Protein AF-A0A7V4CWT8-F1 (afdb_monomer_lite)

Radius of gyration: 18.73 Å; chains: 1; bounding box: 44×28×30 Å

Sequence (66 aa):
MSLCASCGLQLTGDAALCPHHHCVYGDDWAVANRIMCDFFHRKKVPPRLVPAERDDDFWAHTSEAA

Secondary structure (DSSP, 8-state):
-PBPTTT-PBPSSS-SS-HHHH---HHHHHHHHHHHHHHHTT---PPPPPGGG--HHHHTT-----

Foldseek 3Di:
DEAQPPPRHDDDDDDNHDPVRVPPVVVCPVVVVVVVCCCPVVVDDPPDDDPVPDPCVVVVPPPPDD

pLDDT: mean 80.57, std 12.23, range [41.25, 94.62]

Structure (mmCIF, N/CA/C/O backbone):
data_AF-A0A7V4CWT8-F1
#
_entry.id   AF-A0A7V4CWT8-F1
#
loop_
_atom_site.group_PDB
_atom_site.id
_atom_site.type_symbol
_atom_site.label_atom_id
_atom_site.label_alt_id
_atom_site.label_comp_id
_atom_site.label_asym_id
_atom_site.label_entity_id
_atom_site.label_seq_id
_atom_site.pdbx_PDB_ins_code
_atom_site.Cartn_x
_atom_site.Cartn_y
_atom_site.Cartn_z
_atom_site.occupancy
_atom_site.B_iso_or_equiv
_atom_site.auth_seq_id
_atom_site.auth_comp_id
_atom_site.auth_asym_id
_atom_site.auth_atom_id
_atom_site.pdbx_PDB_model_num
ATOM 1 N N . MET A 1 1 ? -29.397 8.117 14.383 1.00 66.81 1 MET A N 1
ATOM 2 C CA . MET A 1 1 ? -28.690 8.813 13.289 1.00 66.81 1 MET A CA 1
ATOM 3 C C . MET A 1 1 ? -27.229 8.927 13.688 1.00 66.81 1 MET A C 1
ATOM 5 O O . MET A 1 1 ? -26.915 9.749 14.537 1.00 66.81 1 MET A O 1
ATOM 9 N N . SER A 1 2 ? -26.364 8.054 13.165 1.00 88.44 2 SER A N 1
ATOM 10 C CA . SER A 1 2 ? -24.914 8.082 13.412 1.00 88.44 2 SER A CA 1
ATOM 11 C C . SER A 1 2 ? -24.178 8.798 12.276 1.00 88.44 2 SER A C 1
ATOM 13 O O . SER A 1 2 ? -24.688 8.901 11.160 1.00 88.44 2 SER A O 1
ATOM 15 N N . LEU A 1 3 ? -22.983 9.313 12.562 1.00 93.69 3 LEU A N 1
ATOM 16 C CA . LEU A 1 3 ? -22.066 9.830 11.547 1.00 93.69 3 LEU A CA 1
ATOM 17 C C . LEU A 1 3 ? -21.010 8.767 11.237 1.00 93.69 3 LEU A C 1
ATOM 19 O O . LEU A 1 3 ? -20.593 8.028 12.128 1.00 93.69 3 LEU A O 1
ATOM 23 N N . CYS A 1 4 ? -20.550 8.714 9.988 1.00 92.81 4 CYS A N 1
ATOM 24 C CA . CYS A 1 4 ? -19.393 7.912 9.609 1.00 92.81 4 CYS A CA 1
ATOM 25 C C . CYS A 1 4 ? -18.165 8.372 10.403 1.00 92.81 4 CYS A C 1
ATOM 27 O O . CYS A 1 4 ? -17.768 9.531 10.297 1.00 92.81 4 CYS A O 1
ATOM 29 N N . ALA A 1 5 ? -17.520 7.459 11.126 1.00 86.75 5 ALA A N 1
ATOM 30 C CA . ALA A 1 5 ? -16.336 7.760 11.927 1.00 86.75 5 ALA A CA 1
ATOM 31 C C . ALA A 1 5 ? -15.140 8.256 11.089 1.00 86.75 5 ALA A C 1
ATOM 33 O O . ALA A 1 5 ? -14.251 8.906 11.625 1.00 86.75 5 ALA A O 1
ATOM 34 N N . SER A 1 6 ? -15.116 7.960 9.784 1.00 83.62 6 SER A N 1
ATOM 35 C CA . SER A 1 6 ? -14.001 8.310 8.896 1.00 83.62 6 SER A CA 1
ATOM 36 C C . SER A 1 6 ? -14.205 9.633 8.145 1.00 83.62 6 SER A C 1
ATOM 38 O O . SER A 1 6 ? -13.261 10.400 8.000 1.00 83.62 6 SER A O 1
ATOM 40 N N . CYS A 1 7 ? -15.430 9.940 7.698 1.00 92.81 7 CYS A N 1
ATOM 41 C CA . CYS A 1 7 ? -15.695 11.127 6.867 1.00 92.81 7 CYS A CA 1
ATOM 42 C C . CYS A 1 7 ? -16.863 12.012 7.326 1.00 92.81 7 CYS A C 1
ATOM 44 O O . CYS A 1 7 ? -17.184 12.988 6.656 1.00 92.81 7 CYS A O 1
ATOM 46 N N . GLY A 1 8 ? -17.541 11.673 8.425 1.00 90.75 8 GLY A N 1
ATOM 47 C CA . GLY A 1 8 ? -18.639 12.477 8.969 1.00 90.75 8 GLY A CA 1
ATOM 48 C C . GLY A 1 8 ? -19.955 12.425 8.184 1.00 90.75 8 GLY A C 1
ATOM 49 O O . GLY A 1 8 ? -20.889 13.139 8.533 1.00 90.75 8 GLY A O 1
ATOM 50 N N . LEU A 1 9 ? -20.074 11.587 7.146 1.00 93.50 9 LEU A N 1
ATOM 51 C CA . LEU A 1 9 ? -21.327 11.422 6.402 1.00 93.50 9 LEU A CA 1
ATOM 52 C C . LEU A 1 9 ? -22.447 10.889 7.311 1.00 93.50 9 LEU A C 1
ATOM 54 O O . LEU A 1 9 ? -22.235 9.922 8.044 1.00 93.50 9 LEU A O 1
ATOM 58 N N . GLN A 1 10 ? -23.644 11.476 7.222 1.00 94.62 10 GLN A N 1
ATOM 59 C CA . GLN A 1 10 ? -24.828 11.011 7.946 1.00 94.62 10 GLN A CA 1
ATOM 60 C C . GLN A 1 10 ? -25.249 9.617 7.468 1.00 94.62 10 GLN A C 1
ATOM 62 O O . GLN A 1 10 ? -25.496 9.406 6.282 1.00 94.62 10 GLN A O 1
ATOM 67 N N . LEU A 1 11 ? -25.357 8.671 8.400 1.00 92.06 11 LEU A N 1
ATOM 68 C CA . LEU A 1 11 ? -25.719 7.286 8.119 1.00 92.06 11 LEU A CA 1
ATOM 69 C C . LEU A 1 11 ? -27.181 6.998 8.461 1.00 92.06 11 LEU A C 1
ATOM 71 O O . LEU A 1 11 ? -27.741 7.526 9.429 1.00 92.06 11 LEU A O 1
ATOM 75 N N . THR A 1 12 ? -27.778 6.111 7.667 1.00 88.31 12 THR A N 1
ATOM 76 C CA . THR A 1 12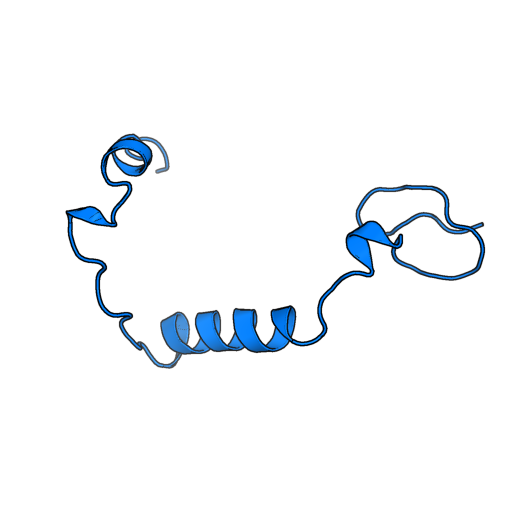 ? -29.049 5.452 7.971 1.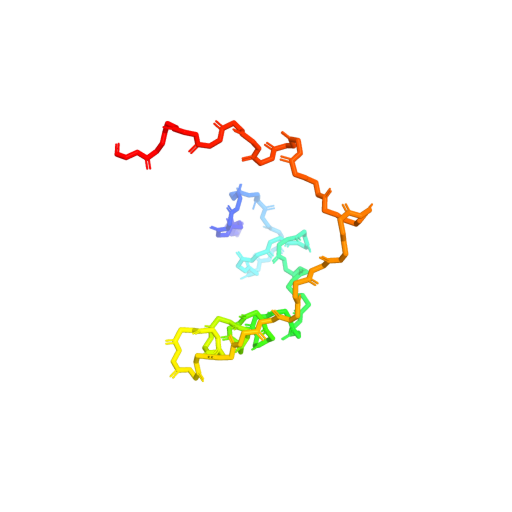00 88.31 12 THR A CA 1
ATOM 77 C C . THR A 1 12 ? -28.772 4.203 8.804 1.00 88.31 12 THR A C 1
ATOM 79 O O . THR A 1 12 ? -28.118 3.279 8.323 1.00 88.31 12 THR A O 1
ATOM 82 N N . GLY A 1 13 ? -29.269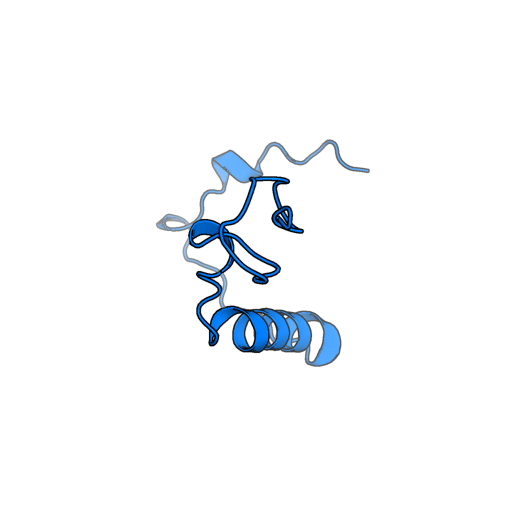 4.173 10.041 1.00 83.88 13 GLY A N 1
ATOM 83 C CA . GLY A 1 13 ? -29.034 3.079 10.988 1.00 83.88 13 GLY A CA 1
ATOM 84 C C . GLY A 1 13 ? -27.835 3.319 11.908 1.00 83.88 13 GLY A C 1
ATOM 85 O O . GLY A 1 13 ? -27.494 4.466 12.212 1.00 83.88 13 GLY A O 1
ATOM 86 N N . ASP A 1 14 ? -27.243 2.218 12.364 1.00 84.25 14 ASP A N 1
ATOM 87 C CA . ASP A 1 14 ? -26.348 2.173 13.529 1.00 84.25 14 ASP A CA 1
ATOM 88 C C . ASP A 1 14 ? -24.897 1.862 13.126 1.00 84.25 14 ASP A C 1
ATOM 90 O O . ASP A 1 14 ? -24.019 1.710 13.974 1.00 84.25 14 ASP A O 1
ATOM 94 N N . ALA A 1 15 ? -24.635 1.750 11.821 1.00 84.06 15 ALA A N 1
ATOM 95 C CA . ALA A 1 15 ? -23.302 1.503 11.293 1.00 84.06 15 ALA A CA 1
ATOM 96 C C . ALA A 1 15 ? -22.329 2.624 11.700 1.00 84.06 15 ALA A C 1
ATOM 98 O O . ALA A 1 15 ? -22.713 3.791 11.817 1.00 84.06 15 ALA A O 1
ATOM 99 N N . ALA A 1 16 ? -21.056 2.265 11.886 1.00 86.31 16 ALA A N 1
ATOM 100 C CA . ALA A 1 16 ? -19.985 3.211 12.206 1.00 86.31 16 ALA A CA 1
ATOM 101 C C . ALA A 1 16 ? -19.296 3.795 10.957 1.00 86.31 16 ALA A C 1
ATOM 103 O O . ALA A 1 16 ? -18.662 4.845 11.040 1.00 86.31 16 ALA A O 1
ATOM 104 N N . LEU A 1 17 ? -19.411 3.137 9.796 1.00 87.38 17 LEU A N 1
ATOM 105 C CA . LEU A 1 17 ? -18.764 3.529 8.538 1.00 87.38 17 LEU A CA 1
ATOM 106 C C . LEU A 1 17 ? -19.781 3.557 7.388 1.00 87.38 17 LEU A C 1
ATOM 108 O O . LEU A 1 17 ? -20.667 2.707 7.317 1.00 87.38 17 LEU A O 1
ATOM 112 N N . CYS A 1 18 ? -19.658 4.534 6.481 1.00 90.56 18 CYS A N 1
ATOM 113 C CA . CYS A 1 18 ? -20.496 4.615 5.278 1.00 90.56 18 CYS A CA 1
ATOM 114 C C . CYS A 1 18 ? -20.101 3.548 4.247 1.00 90.56 18 CYS A C 1
ATOM 116 O O . CYS A 1 18 ? -18.948 3.145 4.262 1.00 90.56 18 CYS A O 1
ATOM 118 N N . PRO A 1 19 ? -20.961 3.155 3.286 1.00 83.88 19 PRO A N 1
ATOM 119 C CA . PRO A 1 19 ? -20.636 2.137 2.275 1.00 83.88 19 PRO A CA 1
ATOM 120 C C . PRO A 1 19 ? -19.300 2.340 1.541 1.00 83.88 19 PRO A C 1
ATOM 122 O O . PRO A 1 19 ? -18.622 1.369 1.227 1.00 83.88 19 PRO A O 1
ATOM 125 N N . HIS A 1 20 ? -18.885 3.593 1.326 1.00 81.69 20 HIS A N 1
ATOM 126 C CA . HIS A 1 20 ? -17.589 3.921 0.727 1.00 81.69 20 HIS A CA 1
ATOM 127 C C . HIS A 1 20 ? -16.394 3.516 1.610 1.00 81.69 20 HIS A C 1
ATOM 129 O O . HIS A 1 20 ? -15.433 2.954 1.103 1.00 81.69 20 HIS A O 1
ATOM 135 N N . HIS A 1 21 ? -16.479 3.745 2.924 1.00 80.31 21 HIS A N 1
ATOM 136 C CA . HIS A 1 21 ? -15.434 3.400 3.902 1.00 80.31 21 HIS A CA 1
ATOM 137 C C . HIS A 1 21 ? -15.674 2.056 4.605 1.00 80.31 21 HIS A C 1
ATOM 139 O O . HIS A 1 21 ? -14.796 1.546 5.284 1.00 80.31 21 HIS A O 1
ATOM 145 N N . HIS A 1 22 ? -16.873 1.492 4.474 1.00 76.19 22 HIS A N 1
ATOM 146 C CA . HIS A 1 22 ? -17.243 0.148 4.903 1.00 76.19 22 HIS A CA 1
ATOM 147 C C . HIS A 1 22 ? -16.742 -0.892 3.897 1.00 76.19 22 HIS A C 1
ATOM 149 O O . HIS A 1 22 ? -16.608 -2.062 4.240 1.00 76.19 22 HIS A O 1
ATOM 155 N N . CYS A 1 23 ? -16.421 -0.472 2.669 1.00 64.31 23 CYS A N 1
ATOM 156 C CA . CYS A 1 23 ? -15.643 -1.255 1.716 1.00 64.31 23 CYS A CA 1
ATOM 157 C C . CYS A 1 23 ? -14.165 -1.306 2.147 1.00 64.31 23 CYS A C 1
ATOM 159 O O . CYS A 1 23 ? -13.264 -0.919 1.411 1.00 64.31 23 CYS A O 1
ATOM 161 N N . VAL A 1 24 ? -13.930 -1.746 3.380 1.00 59.00 24 VAL A N 1
ATOM 162 C CA . VAL A 1 24 ? -12.668 -2.356 3.768 1.00 59.00 24 VAL A CA 1
ATOM 163 C C . VAL A 1 24 ? -12.794 -3.765 3.217 1.00 59.00 24 VAL A C 1
ATOM 165 O O . VAL A 1 24 ? -13.604 -4.556 3.713 1.00 59.00 24 VAL A O 1
ATOM 168 N N . TYR A 1 25 ? -12.095 -4.069 2.126 1.00 58.09 25 TYR A N 1
ATOM 169 C CA . TYR A 1 25 ? -11.954 -5.466 1.737 1.00 58.09 25 TYR A CA 1
ATOM 170 C C . TYR A 1 25 ? -11.303 -6.122 2.952 1.00 58.09 25 TYR A C 1
ATOM 172 O O . TYR A 1 25 ? -10.202 -5.738 3.309 1.00 58.09 25 TYR A O 1
ATOM 180 N N . GLY A 1 26 ? -11.976 -7.043 3.648 1.00 55.91 26 GLY A N 1
ATOM 181 C CA . GLY A 1 26 ? -11.460 -7.615 4.906 1.00 55.91 26 GLY A CA 1
ATOM 182 C C . GLY A 1 26 ? -10.059 -8.238 4.787 1.00 55.91 26 GLY A C 1
ATOM 183 O O . GLY A 1 26 ? -9.395 -8.477 5.795 1.00 55.91 26 GLY A O 1
ATOM 184 N N . ASP A 1 27 ? -9.594 -8.436 3.555 1.00 56.53 27 ASP A N 1
ATOM 185 C CA . ASP A 1 27 ? -8.259 -8.890 3.196 1.00 56.53 27 ASP A CA 1
ATOM 186 C C . ASP A 1 27 ? -7.191 -7.772 3.188 1.00 56.53 27 ASP A C 1
ATOM 188 O O . ASP A 1 27 ? -6.005 -8.084 3.185 1.00 56.53 27 ASP A O 1
ATOM 192 N N . ASP A 1 28 ? -7.542 -6.482 3.227 1.00 69.62 28 ASP A N 1
ATOM 193 C CA . ASP A 1 28 ? -6.591 -5.369 3.091 1.00 69.62 28 ASP A CA 1
ATOM 194 C C . ASP A 1 28 ? -5.802 -5.079 4.379 1.00 69.62 28 ASP A C 1
ATOM 196 O O . ASP A 1 28 ? -4.589 -4.882 4.321 1.00 69.62 28 ASP A O 1
ATOM 200 N N . TRP A 1 29 ? -6.433 -5.142 5.553 1.00 72.38 29 TRP A N 1
ATOM 201 C CA . TRP A 1 29 ? -5.798 -4.760 6.812 1.00 72.38 29 TRP A CA 1
ATOM 202 C C . TRP A 1 29 ? -4.749 -5.780 7.238 1.00 72.38 29 TRP A C 1
ATOM 204 O O . TRP A 1 29 ? -3.616 -5.431 7.581 1.00 72.38 29 TRP A O 1
ATOM 214 N N . ALA A 1 30 ? -5.108 -7.065 7.194 1.00 79.62 30 ALA A N 1
ATOM 215 C CA . ALA A 1 30 ? -4.202 -8.139 7.579 1.00 79.62 30 ALA A CA 1
ATOM 216 C C . ALA A 1 30 ? -3.029 -8.253 6.594 1.00 79.62 30 ALA A C 1
ATOM 218 O O . ALA A 1 30 ? -1.893 -8.478 7.019 1.00 79.62 30 ALA A O 1
ATOM 219 N N . VAL A 1 31 ? -3.284 -8.057 5.295 1.00 80.75 31 VAL A N 1
ATOM 220 C CA . VAL A 1 31 ? -2.249 -8.082 4.254 1.00 80.75 31 VAL A CA 1
ATOM 221 C C . VAL A 1 31 ? -1.339 -6.860 4.358 1.00 80.75 31 VAL A C 1
ATOM 223 O O . VAL A 1 31 ? -0.121 -7.033 4.411 1.00 80.75 31 VAL A O 1
ATOM 226 N N . ALA A 1 32 ? -1.887 -5.649 4.485 1.00 80.38 32 ALA A N 1
ATOM 227 C CA . ALA A 1 32 ? -1.099 -4.429 4.651 1.00 80.38 32 ALA A CA 1
ATOM 228 C C . ALA A 1 32 ? -0.222 -4.495 5.908 1.00 80.38 32 ALA A C 1
ATOM 230 O O . ALA A 1 32 ? 0.982 -4.239 5.849 1.00 80.38 32 ALA A O 1
ATOM 231 N N . ASN A 1 33 ? -0.775 -4.945 7.036 1.00 82.38 33 ASN A N 1
ATOM 232 C CA . ASN A 1 33 ? 0.006 -5.100 8.261 1.00 82.38 33 ASN A CA 1
ATOM 233 C C . ASN A 1 33 ? 1.059 -6.196 8.147 1.00 82.38 33 ASN A C 1
ATOM 235 O O . ASN A 1 33 ? 2.163 -6.037 8.666 1.00 82.38 33 ASN A O 1
ATOM 239 N N . ARG A 1 34 ? 0.768 -7.299 7.447 1.00 85.75 34 ARG A N 1
ATOM 240 C CA . ARG A 1 34 ? 1.773 -8.336 7.197 1.00 85.75 34 ARG A CA 1
ATOM 241 C C . ARG A 1 34 ? 2.942 -7.786 6.384 1.00 85.75 34 ARG A C 1
ATOM 243 O O . ARG A 1 34 ? 4.079 -8.074 6.752 1.00 85.75 34 ARG A O 1
ATOM 250 N N . ILE A 1 35 ? 2.675 -6.995 5.344 1.00 84.56 35 ILE A N 1
ATOM 251 C CA . ILE A 1 35 ? 3.701 -6.328 4.528 1.00 84.56 35 ILE A CA 1
ATOM 252 C C . ILE A 1 35 ? 4.565 -5.415 5.411 1.00 84.56 35 ILE A C 1
ATOM 254 O O . ILE A 1 35 ? 5.791 -5.521 5.397 1.00 84.56 35 ILE A O 1
ATOM 258 N N . MET A 1 36 ? 3.938 -4.596 6.259 1.00 85.75 36 MET A N 1
ATOM 259 C CA . MET A 1 36 ? 4.655 -3.720 7.191 1.00 85.75 36 MET A CA 1
ATOM 260 C C . MET A 1 36 ? 5.513 -4.514 8.186 1.00 85.75 36 MET A C 1
ATOM 262 O O . MET A 1 36 ? 6.694 -4.219 8.360 1.00 85.75 36 MET A O 1
ATOM 266 N N . CYS A 1 37 ? 4.974 -5.569 8.804 1.00 91.81 37 CYS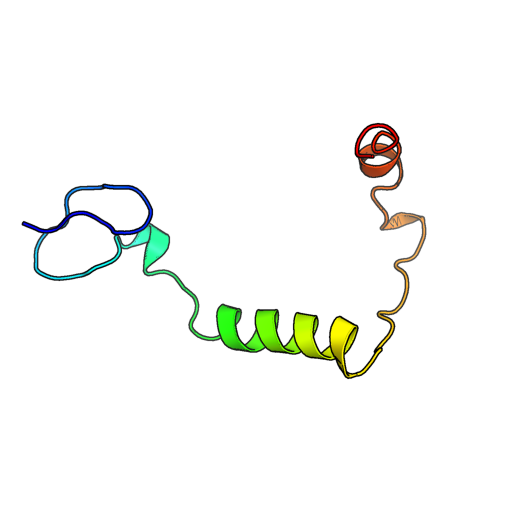 A N 1
ATOM 267 C CA . CYS A 1 37 ? 5.740 -6.430 9.708 1.00 91.81 37 CYS A CA 1
ATOM 268 C C . CYS A 1 37 ? 6.910 -7.135 9.005 1.00 91.81 37 CYS A C 1
ATOM 270 O O . CYS A 1 37 ? 7.971 -7.321 9.608 1.00 91.81 37 CYS A O 1
ATOM 272 N N . ASP A 1 38 ? 6.719 -7.553 7.754 1.00 92.38 38 ASP A N 1
ATOM 273 C CA . ASP A 1 38 ? 7.750 -8.196 6.949 1.00 92.38 38 ASP A CA 1
ATOM 274 C C . ASP A 1 38 ? 8.930 -7.245 6.693 1.00 92.38 38 ASP A C 1
ATOM 276 O O . ASP A 1 38 ? 10.081 -7.664 6.842 1.00 92.38 38 ASP A O 1
ATOM 280 N N . PHE A 1 39 ? 8.663 -5.967 6.405 1.00 88.06 39 PHE A N 1
ATOM 281 C CA . PHE A 1 39 ? 9.704 -4.949 6.250 1.00 88.06 39 PHE A CA 1
ATOM 282 C C . PHE A 1 39 ? 10.352 -4.563 7.586 1.00 88.06 39 PHE A C 1
ATOM 284 O O . PHE A 1 39 ? 11.571 -4.664 7.724 1.00 88.06 39 PHE A O 1
ATOM 291 N N . PHE A 1 40 ? 9.566 -4.183 8.597 1.00 87.94 40 PHE A N 1
ATOM 292 C CA . PHE A 1 40 ? 10.111 -3.616 9.837 1.00 87.94 40 PHE A CA 1
ATOM 293 C C . PHE A 1 40 ? 10.716 -4.645 10.784 1.00 87.94 40 PHE A C 1
ATOM 295 O O . PHE A 1 40 ? 11.778 -4.416 11.360 1.00 87.94 40 PHE A O 1
ATOM 302 N N . HIS A 1 41 ? 10.044 -5.778 10.979 1.00 91.75 41 HIS A N 1
ATOM 303 C CA . HIS A 1 41 ? 10.449 -6.748 11.995 1.00 91.75 41 HIS A CA 1
ATOM 304 C C . HIS A 1 41 ? 11.238 -7.906 11.400 1.00 91.75 41 HIS A C 1
ATOM 306 O O . HIS A 1 41 ? 12.165 -8.409 12.032 1.00 91.75 41 HIS A O 1
ATOM 312 N N . ARG A 1 42 ? 10.884 -8.333 10.183 1.00 86.44 42 ARG A N 1
ATOM 313 C CA . ARG A 1 42 ? 11.516 -9.487 9.526 1.00 86.44 42 ARG A CA 1
ATOM 314 C C . ARG A 1 42 ? 12.569 -9.097 8.494 1.00 86.44 42 ARG A C 1
ATOM 316 O O . ARG A 1 42 ? 13.231 -9.990 7.974 1.00 86.44 42 ARG A O 1
ATOM 323 N N . LYS A 1 43 ? 12.745 -7.794 8.237 1.00 88.88 43 LYS A N 1
ATOM 324 C CA . LYS A 1 43 ? 13.759 -7.228 7.334 1.00 88.88 43 LYS A CA 1
ATOM 325 C C . LYS A 1 43 ? 13.747 -7.869 5.942 1.00 88.88 43 LYS A C 1
ATOM 327 O O . LYS A 1 43 ? 14.797 -8.021 5.319 1.00 88.88 43 LYS A O 1
ATOM 332 N N . LYS A 1 44 ? 12.572 -8.279 5.452 1.00 90.94 44 LYS A N 1
ATOM 333 C CA . LYS A 1 44 ? 12.437 -8.732 4.066 1.00 90.94 44 LYS A CA 1
ATOM 334 C C . LYS A 1 44 ? 12.728 -7.546 3.153 1.00 90.94 44 LYS A C 1
ATOM 336 O O . LYS A 1 44 ? 12.262 -6.448 3.418 1.00 90.94 44 LYS A O 1
ATOM 341 N N . VAL A 1 45 ? 13.487 -7.756 2.087 1.00 85.62 45 VAL A N 1
ATOM 342 C CA . VAL A 1 45 ? 13.739 -6.716 1.084 1.00 85.62 45 VAL A CA 1
ATOM 343 C C . VAL A 1 45 ? 12.878 -7.058 -0.125 1.00 85.62 45 VAL A C 1
ATOM 345 O O . VAL A 1 45 ? 13.036 -8.156 -0.667 1.00 85.62 45 VAL A O 1
ATOM 348 N N . PRO A 1 46 ? 11.937 -6.188 -0.529 1.00 81.81 46 PRO A N 1
ATOM 349 C CA . PRO A 1 46 ? 11.161 -6.450 -1.724 1.00 81.81 46 PRO A CA 1
ATOM 350 C C . PRO A 1 46 ? 12.098 -6.367 -2.938 1.00 81.81 46 PRO A C 1
ATOM 352 O O . PRO A 1 46 ? 13.040 -5.565 -2.932 1.00 81.81 46 PRO A O 1
ATOM 355 N N . PRO A 1 47 ? 11.878 -7.186 -3.979 1.00 83.88 47 PRO A N 1
ATOM 356 C CA . PRO A 1 47 ? 12.639 -7.054 -5.208 1.00 83.88 47 PRO A CA 1
ATOM 357 C C . PRO A 1 47 ? 12.452 -5.638 -5.751 1.00 83.88 47 PRO A C 1
ATOM 359 O O . PRO A 1 47 ? 11.337 -5.118 -5.824 1.00 83.88 47 PRO A O 1
ATOM 362 N N . ARG A 1 48 ? 13.563 -4.990 -6.097 1.00 83.25 48 ARG A N 1
ATOM 363 C CA . ARG A 1 48 ? 13.524 -3.647 -6.669 1.00 83.25 48 ARG A CA 1
ATOM 364 C C . ARG A 1 48 ? 12.925 -3.751 -8.074 1.00 83.25 48 ARG A C 1
ATOM 366 O O . ARG A 1 48 ? 13.411 -4.554 -8.867 1.00 83.25 48 ARG A O 1
ATOM 373 N N . LEU A 1 49 ? 11.916 -2.931 -8.375 1.00 88.31 49 LEU A N 1
ATOM 374 C CA . LEU A 1 49 ? 11.299 -2.851 -9.710 1.00 88.31 49 LEU A CA 1
ATOM 375 C C . LEU A 1 49 ? 12.359 -2.602 -10.789 1.00 88.31 49 LEU A C 1
ATOM 377 O O . LEU A 1 49 ? 13.402 -2.014 -10.485 1.00 88.31 49 LEU A O 1
ATOM 381 N N . VAL A 1 50 ? 12.137 -3.007 -12.040 1.00 92.12 50 VAL A N 1
ATOM 382 C CA . VAL A 1 50 ? 13.076 -2.633 -13.116 1.00 92.12 50 VAL A CA 1
ATOM 383 C C . VAL A 1 50 ? 12.956 -1.135 -13.420 1.00 92.12 50 VAL A C 1
ATOM 385 O O . VAL A 1 50 ? 11.900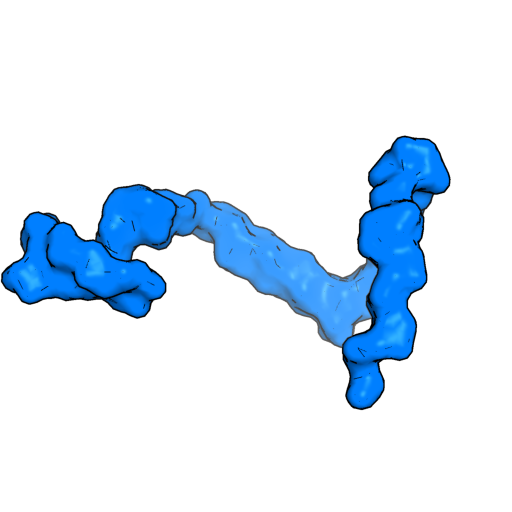 -0.563 -13.170 1.00 92.12 50 VAL A O 1
ATOM 388 N N . PRO A 1 51 ? 14.001 -0.462 -13.944 1.00 89.50 51 PRO A N 1
ATOM 389 C CA . PRO A 1 51 ? 13.954 0.985 -14.179 1.00 89.50 51 PRO A CA 1
ATOM 390 C C . PRO A 1 51 ? 12.745 1.456 -15.000 1.00 89.50 51 PRO A C 1
ATOM 392 O O . PRO A 1 51 ? 12.182 2.494 -14.695 1.00 89.50 51 PRO A O 1
ATOM 395 N N . ALA A 1 52 ? 12.301 0.665 -15.982 1.00 91.00 52 ALA A N 1
ATOM 396 C CA . ALA A 1 52 ? 11.147 0.997 -16.822 1.00 91.00 52 ALA A CA 1
ATOM 397 C C . ALA A 1 52 ? 9.799 1.031 -16.073 1.00 91.00 52 ALA A C 1
ATOM 399 O O . ALA A 1 52 ? 8.840 1.603 -16.577 1.00 91.00 52 ALA A O 1
ATOM 400 N N . GLU A 1 53 ? 9.714 0.402 -14.900 1.00 89.88 53 GLU A N 1
ATOM 401 C CA . GLU A 1 53 ? 8.500 0.325 -14.075 1.00 89.88 53 GLU A CA 1
ATOM 402 C C . GLU A 1 53 ? 8.528 1.305 -12.895 1.00 89.88 53 GLU A C 1
ATOM 404 O O . GLU A 1 53 ? 7.565 1.386 -12.134 1.00 89.88 53 GLU A O 1
ATOM 409 N N . ARG A 1 54 ? 9.648 2.004 -12.683 1.00 87.12 54 ARG A N 1
ATOM 410 C CA . ARG A 1 54 ? 9.793 2.948 -11.576 1.00 87.12 54 ARG A CA 1
ATOM 411 C C . ARG A 1 54 ? 9.341 4.328 -12.008 1.00 87.12 54 ARG A C 1
ATOM 413 O O . ARG A 1 54 ? 9.764 4.822 -13.046 1.00 87.12 54 ARG A O 1
ATOM 420 N N . ASP A 1 55 ? 8.573 4.979 -11.148 1.00 84.12 55 ASP A N 1
ATOM 421 C CA . ASP A 1 55 ? 8.251 6.397 -11.285 1.00 84.12 55 ASP A CA 1
ATOM 422 C C . ASP A 1 55 ? 9.345 7.258 -10.627 1.00 84.12 55 ASP A C 1
ATOM 424 O O . ASP A 1 55 ? 9.115 7.978 -9.656 1.00 84.12 55 ASP A O 1
ATOM 428 N N . ASP A 1 56 ? 10.589 7.078 -11.084 1.00 82.62 56 ASP A N 1
ATOM 429 C CA . ASP A 1 56 ? 11.759 7.736 -10.488 1.00 82.62 56 ASP A CA 1
ATOM 430 C C . ASP A 1 56 ? 11.666 9.276 -10.624 1.00 82.62 56 ASP A C 1
ATOM 432 O O . ASP A 1 56 ? 12.156 9.988 -9.747 1.00 82.62 56 ASP A O 1
ATOM 436 N N . ASP A 1 57 ? 10.979 9.789 -11.654 1.00 81.88 57 ASP A N 1
ATOM 437 C CA . ASP A 1 57 ? 10.760 11.225 -11.878 1.00 81.88 57 ASP A CA 1
ATOM 438 C C . ASP A 1 57 ? 9.814 11.840 -10.832 1.00 81.88 57 ASP A C 1
ATOM 440 O O . ASP A 1 57 ? 10.128 12.885 -10.262 1.00 81.88 57 ASP A O 1
ATOM 444 N N . PHE A 1 58 ? 8.687 11.185 -10.516 1.00 76.75 58 PHE A N 1
ATOM 445 C CA . PHE A 1 58 ? 7.766 11.655 -9.472 1.00 76.75 58 PHE A CA 1
ATOM 446 C C . PHE A 1 58 ? 8.455 11.745 -8.102 1.00 76.75 58 PHE A C 1
ATOM 448 O O . PHE A 1 58 ? 8.278 12.718 -7.364 1.00 76.75 58 PHE A O 1
ATOM 455 N N . TRP A 1 59 ? 9.277 10.746 -7.769 1.00 74.56 59 TRP A N 1
ATOM 456 C CA . TRP A 1 59 ? 9.975 10.669 -6.482 1.00 74.56 59 TRP A CA 1
ATOM 457 C C . TRP A 1 59 ? 11.296 11.453 -6.431 1.00 74.56 59 TRP A C 1
ATOM 459 O O . TRP A 1 59 ? 11.873 11.586 -5.353 1.00 74.56 59 TRP A O 1
ATOM 469 N N . ALA A 1 60 ? 11.770 12.024 -7.543 1.00 76.00 60 ALA A N 1
ATOM 470 C CA . ALA A 1 60 ? 13.007 12.811 -7.579 1.00 76.00 60 ALA A CA 1
ATOM 471 C C . ALA A 1 60 ? 12.938 14.103 -6.736 1.00 76.00 60 ALA A C 1
ATOM 473 O O . ALA A 1 60 ? 13.973 14.660 -6.368 1.00 76.00 60 ALA A O 1
ATOM 474 N N . HIS A 1 61 ? 11.733 14.578 -6.405 1.00 67.25 61 HIS A N 1
ATOM 475 C CA . HIS A 1 61 ? 11.504 15.863 -5.737 1.00 67.25 61 HIS A CA 1
ATOM 476 C C . HIS A 1 61 ? 11.480 15.813 -4.197 1.00 67.25 61 HIS A C 1
ATOM 478 O O . HIS A 1 61 ? 11.224 16.832 -3.560 1.00 67.25 61 HIS A O 1
ATOM 484 N N . THR A 1 62 ? 11.758 14.675 -3.553 1.00 59.72 62 THR A N 1
ATOM 485 C CA . THR A 1 62 ? 11.623 14.536 -2.086 1.00 59.72 62 THR A CA 1
ATOM 486 C C . THR A 1 62 ? 12.817 15.053 -1.267 1.00 59.72 62 THR A C 1
ATOM 488 O O . THR A 1 62 ? 13.059 14.564 -0.166 1.00 59.72 62 THR A O 1
ATOM 491 N N . SER A 1 63 ? 13.587 16.030 -1.754 1.00 57.09 63 SER A N 1
ATOM 492 C CA . SER A 1 63 ? 14.718 16.596 -0.997 1.00 57.09 63 SER A CA 1
ATOM 493 C C . SER A 1 63 ? 14.317 17.503 0.180 1.00 57.09 63 SER A C 1
ATOM 495 O O . SER A 1 63 ? 15.199 17.956 0.902 1.00 57.09 63 SER A O 1
ATOM 497 N N . GLU A 1 64 ? 13.025 17.766 0.410 1.00 56.28 64 GLU A N 1
ATOM 498 C CA . GLU A 1 64 ? 12.543 18.719 1.430 1.00 56.28 64 GLU A CA 1
ATOM 499 C C . GLU A 1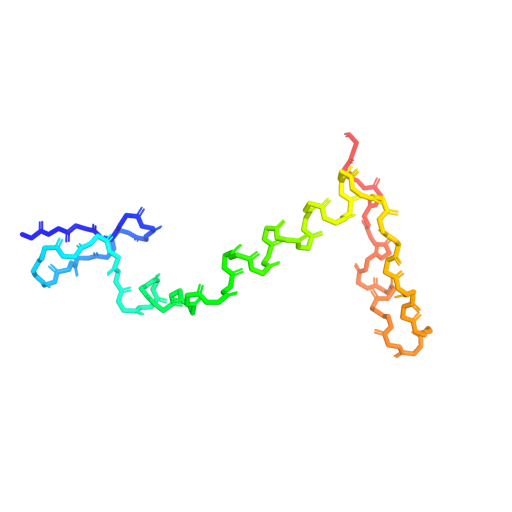 64 ? 11.622 18.098 2.495 1.00 56.28 64 GLU A C 1
ATOM 501 O O . GLU A 1 64 ? 10.562 18.629 2.818 1.00 56.28 64 GLU A O 1
ATOM 506 N N . ALA A 1 65 ? 12.019 16.976 3.090 1.00 51.41 65 ALA A N 1
ATOM 507 C CA . ALA A 1 65 ? 11.411 16.525 4.343 1.00 51.41 65 ALA A CA 1
ATOM 508 C C . ALA A 1 65 ? 12.496 16.036 5.311 1.00 51.41 65 ALA A C 1
ATOM 510 O O . ALA A 1 65 ? 12.692 14.833 5.490 1.00 51.41 65 ALA A O 1
ATOM 511 N N . ALA A 1 66 ? 13.221 16.994 5.891 1.00 41.25 66 ALA A N 1
ATOM 512 C CA . ALA A 1 66 ? 14.096 16.818 7.048 1.00 41.25 66 ALA A CA 1
ATOM 513 C C . ALA A 1 66 ? 13.587 17.688 8.201 1.00 41.25 66 ALA A C 1
ATOM 515 O O . ALA A 1 66 ? 13.159 18.830 7.916 1.00 41.25 66 ALA A O 1
#